Protein AF-A0A6N6RPT8-F1 (afdb_monomer)

Nearest PDB structures (foldseek):
  3fx7-assembly1_B  TM=7.585E-01  e=9.669E+00  Helicobacter pylori
  5l3c-assembly1_A  TM=4.792E-01  e=1.898E+00  Homo sapiens

Solvent-accessible surface area (backbone atoms only — not comparable to full-atom values): 4090 Å² total; per-residue (Å²): 140,80,85,78,78,82,70,76,70,84,68,70,47,54,85,58,57,67,68,54,54,51,49,45,54,52,41,52,52,51,43,54,54,47,69,74,43,78,84,78,61,84,57,49,51,61,55,49,44,53,53,40,52,53,49,47,51,52,46,54,50,52,60,59,70,50,91

pLDDT: mean 82.28, std 18.28, range [44.94, 98.56]

Sequence (67 aa):
MGSFNIFREAQAQPGYQPNMEQALGSLHQARISLEVSSPDKGGHRVRALELVNQAIEQVRLGMYFAQ

Mean predicted aligned error: 9.76 Å

Structure (mmCIF, N/CA/C/O backbone):
data_AF-A0A6N6RPT8-F1
#
_entry.id   AF-A0A6N6RPT8-F1
#
loop_
_atom_site.group_PDB
_atom_site.id
_atom_site.type_symbol
_atom_site.label_atom_id
_atom_site.label_alt_id
_atom_site.label_comp_id
_atom_site.label_asym_id
_atom_site.label_entity_id
_atom_site.label_seq_id
_atom_site.pdbx_PDB_ins_code
_atom_site.Cartn_x
_atom_site.Cartn_y
_atom_site.Cartn_z
_atom_site.occupancy
_atom_site.B_iso_or_equiv
_atom_site.auth_seq_id
_atom_site.auth_comp_id
_atom_site.auth_asym_id
_atom_site.auth_atom_id
_atom_site.pdbx_PDB_model_num
ATOM 1 N N . MET A 1 1 ? -13.347 -4.535 51.081 1.00 46.91 1 MET A N 1
ATOM 2 C CA . MET A 1 1 ? -13.801 -5.429 49.994 1.00 46.91 1 MET A CA 1
ATOM 3 C C . MET A 1 1 ? -14.347 -4.561 48.876 1.00 46.91 1 MET A C 1
ATOM 5 O O . MET A 1 1 ? -15.140 -3.683 49.181 1.00 46.91 1 MET A O 1
ATOM 9 N 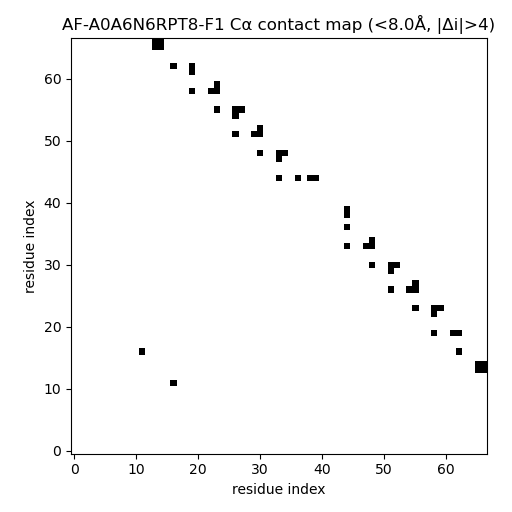N . GLY A 1 2 ? -13.898 -4.774 47.638 1.00 44.94 2 GLY A N 1
ATOM 10 C CA . GLY A 1 2 ? -14.378 -4.046 46.459 1.00 44.94 2 GLY A CA 1
ATOM 11 C C . GLY A 1 2 ? -13.268 -3.321 45.704 1.00 44.94 2 GLY A C 1
ATOM 12 O O . GLY A 1 2 ? -13.270 -2.097 45.634 1.00 44.94 2 GLY A O 1
ATOM 13 N N . SER A 1 3 ? -12.305 -4.072 45.165 1.00 48.84 3 SER A N 1
ATOM 14 C CA . SER A 1 3 ? -11.374 -3.566 44.156 1.00 48.84 3 SER A CA 1
ATOM 15 C C . SER A 1 3 ? -12.172 -3.200 42.904 1.00 48.84 3 SER A C 1
ATOM 17 O O . SER A 1 3 ? -12.607 -4.079 42.164 1.00 48.84 3 SER A O 1
ATOM 19 N N . PHE A 1 4 ? -12.396 -1.906 42.682 1.00 60.72 4 PHE A N 1
ATOM 20 C CA . PHE A 1 4 ? -12.853 -1.408 41.391 1.00 60.72 4 PHE A CA 1
ATOM 21 C C . PHE A 1 4 ? -11.683 -1.525 40.416 1.00 60.72 4 PHE A C 1
ATOM 23 O O . PHE A 1 4 ? -10.726 -0.756 40.465 1.00 60.72 4 PHE A O 1
ATOM 30 N N . ASN A 1 5 ? -11.740 -2.558 39.581 1.00 53.72 5 ASN A N 1
ATOM 31 C CA . ASN A 1 5 ? -10.799 -2.797 38.502 1.00 53.72 5 ASN A CA 1
ATOM 32 C C . ASN A 1 5 ? -10.808 -1.611 37.527 1.00 53.72 5 ASN A C 1
ATOM 34 O O . ASN A 1 5 ? -11.668 -1.515 36.657 1.00 53.72 5 ASN A O 1
ATOM 38 N N . ILE A 1 6 ? -9.818 -0.727 37.655 1.00 56.53 6 ILE A N 1
ATOM 39 C CA . ILE A 1 6 ? -9.479 0.290 36.655 1.00 56.53 6 ILE A CA 1
ATOM 40 C C . ILE A 1 6 ? -8.653 -0.390 35.559 1.00 56.53 6 ILE A C 1
ATOM 42 O O . ILE A 1 6 ? -7.482 -0.091 35.346 1.00 56.53 6 ILE A O 1
ATOM 46 N N . PHE A 1 7 ? -9.262 -1.346 34.862 1.00 58.78 7 PHE A N 1
ATOM 47 C CA . PHE A 1 7 ? -8.808 -1.695 33.524 1.00 58.78 7 PHE A CA 1
ATOM 48 C C . PHE 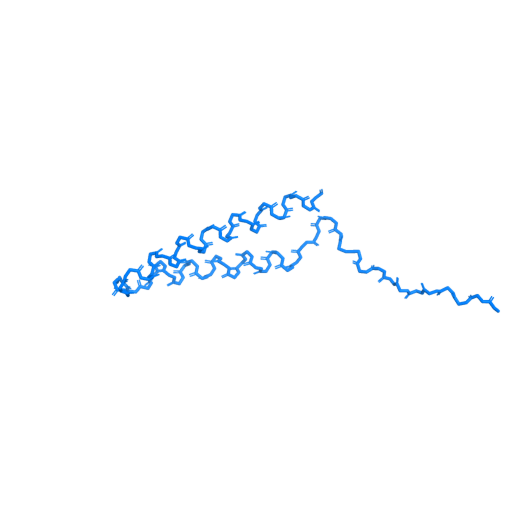A 1 7 ? -9.551 -0.752 32.604 1.00 58.78 7 PHE A C 1
ATOM 50 O O . PHE A 1 7 ? -10.680 -1.004 32.199 1.00 58.78 7 PHE A O 1
ATOM 57 N N . ARG A 1 8 ? -8.930 0.408 32.384 1.00 55.94 8 ARG A N 1
ATOM 58 C CA . ARG A 1 8 ? -9.334 1.366 31.368 1.00 55.94 8 ARG A CA 1
ATOM 59 C C . ARG A 1 8 ? -9.324 0.589 30.058 1.00 55.94 8 ARG A C 1
ATOM 61 O O . ARG A 1 8 ? -8.258 0.317 29.510 1.00 55.94 8 ARG A O 1
ATOM 68 N N . GLU A 1 9 ? -10.506 0.147 29.647 1.00 49.97 9 GLU A N 1
ATOM 69 C CA . GLU A 1 9 ? -10.764 -0.388 28.324 1.00 49.97 9 GLU A CA 1
ATOM 70 C C . GLU A 1 9 ? -10.052 0.561 27.368 1.00 49.97 9 GLU A C 1
ATOM 72 O O . GLU A 1 9 ? -10.268 1.778 27.420 1.00 49.97 9 GLU A O 1
ATOM 77 N N . ALA A 1 10 ? -9.105 0.036 26.594 1.00 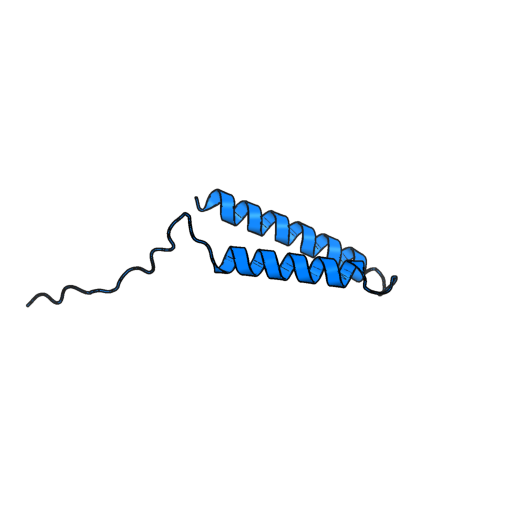50.81 10 ALA A N 1
ATOM 78 C CA . ALA A 1 10 ? -8.524 0.762 25.484 1.00 50.81 10 ALA A CA 1
ATOM 79 C C . ALA A 1 10 ? -9.667 0.952 24.488 1.00 50.81 10 ALA A C 1
ATOM 81 O O . ALA A 1 10 ? -9.847 0.170 23.559 1.00 50.81 10 ALA A O 1
ATOM 82 N N . GLN A 1 11 ? -10.509 1.940 24.775 1.00 46.16 11 GLN A N 1
ATOM 83 C CA . GLN A 1 11 ? -11.558 2.420 23.914 1.00 46.16 11 GLN A CA 1
ATOM 84 C C . GLN A 1 11 ? -10.810 2.961 22.707 1.00 46.16 11 GLN A C 1
ATOM 86 O O . GLN A 1 11 ? -10.334 4.097 22.715 1.00 46.16 11 GLN A O 1
ATOM 91 N N . ALA A 1 12 ? -10.626 2.105 21.702 1.00 50.66 12 ALA A N 1
ATOM 92 C CA . ALA A 1 12 ? -10.484 2.561 20.338 1.00 50.66 12 ALA A CA 1
ATOM 93 C C . ALA A 1 12 ? -11.682 3.487 20.130 1.00 50.66 12 ALA A C 1
ATOM 95 O O . ALA A 1 12 ? -12.823 3.033 20.054 1.00 50.66 12 ALA A O 1
ATOM 96 N N . GLN A 1 13 ? -11.441 4.795 20.222 1.00 53.44 13 GLN A N 1
ATOM 97 C CA . GLN A 1 13 ? -12.469 5.775 19.937 1.00 53.44 13 GLN A CA 1
ATOM 98 C C . GLN A 1 13 ? -12.891 5.492 18.492 1.00 53.44 13 GLN A C 1
ATOM 100 O O . GLN A 1 13 ? -12.004 5.471 17.640 1.00 53.44 13 GLN A O 1
ATOM 105 N N . PRO A 1 14 ? -14.183 5.275 18.195 1.00 58.12 14 PRO A N 1
ATOM 106 C CA . PRO A 1 14 ? -14.651 4.952 16.840 1.00 58.12 14 PRO A CA 1
ATOM 107 C C . PRO A 1 14 ? -14.124 5.920 15.755 1.00 58.12 14 PRO A C 1
ATOM 109 O O . PRO A 1 14 ? -13.941 5.553 14.600 1.00 58.12 14 PRO A O 1
ATOM 112 N N . GLY A 1 15 ? -13.757 7.150 16.142 1.00 62.12 15 GLY A N 1
ATOM 113 C CA . GLY A 1 15 ? -13.153 8.148 15.255 1.00 62.12 15 GLY A CA 1
ATOM 114 C C . GLY A 1 15 ? -11.617 8.201 15.177 1.00 62.12 15 GLY A C 1
ATOM 115 O O . GLY A 1 15 ? -11.115 8.869 14.280 1.00 62.12 15 GLY A O 1
ATOM 116 N N . TYR A 1 16 ? -10.855 7.550 16.068 1.00 70.69 16 TYR A N 1
ATOM 117 C CA . TYR A 1 16 ? -9.383 7.606 16.062 1.00 70.69 16 TYR A CA 1
ATOM 118 C C . TYR A 1 16 ? -8.779 6.220 15.835 1.00 70.69 16 TYR A C 1
ATOM 120 O O . TYR A 1 16 ? -8.758 5.372 16.729 1.00 70.69 16 TYR A O 1
ATOM 128 N N . GLN A 1 17 ? -8.261 6.003 14.624 1.00 79.06 17 GLN A N 1
ATOM 129 C CA . GLN A 1 17 ? -7.703 4.723 14.181 1.00 79.06 17 GLN A CA 1
ATOM 130 C C . GLN A 1 17 ? -6.227 4.878 13.772 1.00 79.06 17 GLN A C 1
ATOM 132 O O . GLN A 1 17 ? -5.884 4.704 12.600 1.00 79.06 17 GLN A O 1
ATOM 137 N N . PRO A 1 18 ? -5.318 5.166 14.724 1.00 90.38 18 PRO A N 1
ATOM 138 C CA . PRO A 1 18 ? -3.930 5.542 14.431 1.00 90.38 18 PRO A CA 1
ATOM 139 C C . PRO A 1 18 ? -3.164 4.472 13.650 1.00 90.38 18 PRO A C 1
ATOM 141 O O . PRO A 1 18 ? -2.374 4.786 12.765 1.00 90.38 18 PRO A O 1
ATOM 144 N N . ASN A 1 19 ? -3.432 3.194 13.926 1.00 93.12 19 ASN A N 1
ATOM 145 C CA . ASN A 1 19 ? -2.794 2.091 13.208 1.00 93.12 19 ASN A CA 1
ATOM 146 C C . ASN A 1 19 ? -3.270 2.005 11.750 1.00 93.12 19 ASN A C 1
ATOM 148 O O . ASN A 1 19 ? -2.477 1.688 10.867 1.00 93.12 19 ASN A O 1
ATOM 152 N N . MET A 1 20 ? -4.546 2.303 11.486 1.00 93.44 20 MET A N 1
ATOM 153 C CA . MET A 1 20 ? -5.102 2.298 10.129 1.00 93.44 20 MET A CA 1
ATOM 154 C C . MET A 1 20 ? -4.588 3.500 9.330 1.00 93.44 20 MET A C 1
ATOM 156 O O . MET A 1 20 ? -4.204 3.347 8.173 1.00 93.44 20 MET A O 1
ATOM 160 N N . GLU A 1 21 ? -4.477 4.670 9.963 1.00 94.25 21 GLU A N 1
ATOM 161 C CA . GLU A 1 21 ? -3.845 5.858 9.376 1.00 94.25 21 GLU A CA 1
ATOM 162 C C . GLU A 1 21 ? -2.367 5.605 9.039 1.00 94.25 21 GLU A C 1
ATOM 164 O O . GLU A 1 21 ? -1.913 5.888 7.927 1.00 94.25 21 GLU A O 1
ATOM 169 N N . GLN A 1 22 ? -1.617 5.002 9.967 1.00 96.38 22 GLN A N 1
ATOM 170 C CA . GLN A 1 22 ? -0.219 4.629 9.752 1.00 96.38 22 GLN A CA 1
ATOM 171 C C . GLN A 1 22 ? -0.067 3.587 8.633 1.00 96.38 22 GLN A C 1
ATOM 173 O O . GLN A 1 22 ? 0.838 3.695 7.796 1.00 96.38 22 GLN A O 1
ATOM 178 N N . ALA A 1 23 ? -0.951 2.586 8.591 1.00 97.38 23 ALA A N 1
ATOM 179 C CA . ALA A 1 23 ? -0.983 1.596 7.521 1.00 97.38 23 ALA A CA 1
ATOM 180 C C . ALA A 1 23 ? -1.243 2.262 6.162 1.00 97.38 23 ALA A C 1
ATOM 182 O O . ALA A 1 23 ? -0.515 1.998 5.204 1.00 97.38 23 ALA A O 1
ATOM 183 N N . LEU A 1 24 ? -2.210 3.182 6.085 1.00 97.50 24 LEU A N 1
ATOM 184 C CA . LEU A 1 24 ? -2.518 3.931 4.867 1.00 97.50 24 LEU A CA 1
ATOM 185 C C . LEU A 1 24 ? -1.313 4.748 4.375 1.00 97.50 24 LEU A C 1
ATOM 187 O O . LEU A 1 24 ? -0.984 4.707 3.187 1.00 97.50 24 LEU A O 1
ATOM 191 N N . GLY A 1 25 ? -0.614 5.438 5.281 1.00 97.44 25 GLY A N 1
ATOM 192 C CA . GLY A 1 25 ? 0.612 6.171 4.956 1.00 97.44 25 GLY A CA 1
ATOM 193 C C . GLY A 1 25 ? 1.717 5.258 4.413 1.00 97.44 25 GLY A C 1
ATOM 194 O O . GLY A 1 25 ? 2.333 5.556 3.388 1.00 97.44 25 GLY A O 1
ATOM 195 N N . SER A 1 26 ? 1.913 4.099 5.046 1.00 98.50 26 SER A N 1
ATOM 196 C CA . SER A 1 26 ? 2.917 3.108 4.634 1.00 98.50 26 SER A CA 1
ATOM 197 C C . SER A 1 26 ? 2.618 2.526 3.249 1.00 98.50 26 SER A C 1
ATOM 199 O O . SER A 1 26 ? 3.517 2.384 2.420 1.00 98.50 26 SER A O 1
ATOM 201 N N . LEU A 1 27 ? 1.345 2.243 2.964 1.00 98.56 27 LEU A N 1
ATOM 202 C CA . LEU A 1 27 ? 0.898 1.758 1.660 1.00 98.56 27 LEU A CA 1
ATOM 203 C C . LEU A 1 27 ? 1.070 2.812 0.558 1.00 98.56 27 LEU A C 1
ATOM 205 O O . LEU A 1 27 ? 1.495 2.478 -0.548 1.00 98.56 27 LEU A O 1
ATOM 209 N N . HIS A 1 28 ? 0.797 4.088 0.845 1.00 98.50 28 HIS A N 1
ATOM 210 C CA . HIS A 1 28 ? 1.063 5.172 -0.101 1.00 98.50 28 HIS A CA 1
ATOM 211 C C . HIS A 1 28 ? 2.554 5.298 -0.429 1.00 98.50 28 HIS A C 1
ATOM 213 O O . HIS A 1 28 ? 2.904 5.422 -1.604 1.00 98.50 28 HIS A O 1
ATOM 219 N N . GLN A 1 29 ? 3.428 5.189 0.574 1.00 98.31 29 GLN A N 1
ATOM 220 C CA . GLN A 1 29 ? 4.873 5.200 0.354 1.00 98.31 29 GLN A CA 1
ATOM 221 C C . GLN A 1 29 ? 5.328 4.000 -0.490 1.00 98.31 29 GLN A C 1
ATOM 223 O O . GLN A 1 29 ? 6.092 4.171 -1.440 1.00 98.31 29 GLN A O 1
ATOM 228 N N . ALA A 1 30 ? 4.817 2.800 -0.194 1.00 97.94 30 ALA A N 1
ATOM 229 C CA . ALA A 1 30 ? 5.112 1.596 -0.968 1.00 97.94 30 ALA A CA 1
ATOM 230 C C . ALA A 1 30 ? 4.678 1.733 -2.436 1.00 97.94 30 ALA A C 1
ATOM 232 O O . ALA A 1 30 ? 5.429 1.357 -3.337 1.00 97.94 30 ALA A O 1
ATOM 233 N N . ARG A 1 31 ? 3.501 2.321 -2.692 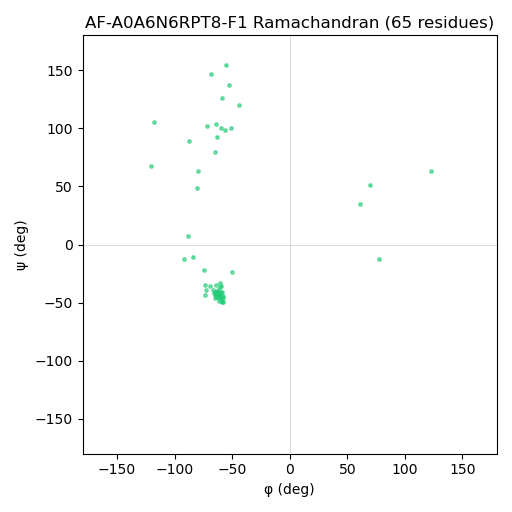1.00 98.00 31 ARG A N 1
ATOM 234 C CA . ARG A 1 31 ? 3.008 2.576 -4.052 1.00 98.00 31 ARG A CA 1
ATOM 235 C C . ARG A 1 31 ? 3.967 3.467 -4.840 1.00 98.00 31 ARG A C 1
ATOM 237 O O . ARG A 1 31 ? 4.366 3.090 -5.937 1.00 98.00 31 ARG A O 1
ATOM 244 N N . ILE A 1 32 ? 4.384 4.594 -4.259 1.00 97.50 32 ILE A N 1
ATOM 245 C CA . ILE A 1 32 ? 5.333 5.528 -4.889 1.00 97.50 32 ILE A CA 1
ATOM 246 C C . ILE A 1 32 ? 6.643 4.805 -5.223 1.00 97.50 32 ILE A C 1
ATOM 248 O O . ILE A 1 32 ? 7.147 4.912 -6.339 1.00 97.50 32 ILE A O 1
ATOM 252 N N . SER A 1 33 ? 7.173 4.013 -4.287 1.00 96.50 33 SER A N 1
ATOM 253 C CA . SER A 1 33 ? 8.388 3.223 -4.513 1.00 96.50 33 SER A CA 1
ATOM 254 C C . SER A 1 33 ? 8.242 2.216 -5.664 1.00 96.50 33 SER A C 1
ATOM 256 O O . SER A 1 33 ? 9.188 2.020 -6.425 1.00 96.50 33 SER A O 1
ATOM 258 N N . LEU A 1 34 ? 7.068 1.599 -5.835 1.00 95.00 34 LEU A N 1
ATOM 259 C CA . LEU A 1 34 ? 6.782 0.677 -6.941 1.00 95.00 34 LEU A CA 1
ATOM 260 C C . LEU A 1 34 ? 6.599 1.396 -8.286 1.00 95.00 34 LEU A C 1
ATOM 262 O O . LEU A 1 34 ? 6.994 0.854 -9.323 1.00 95.00 34 LEU A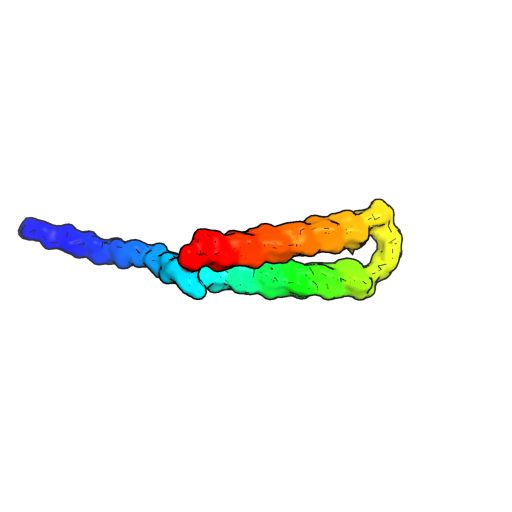 O 1
ATOM 266 N N . GLU A 1 35 ? 6.030 2.600 -8.286 1.00 93.88 35 GLU A N 1
ATOM 267 C CA . GLU A 1 35 ? 5.851 3.435 -9.482 1.00 93.88 35 GLU A CA 1
ATOM 268 C C . GLU A 1 35 ? 7.193 3.888 -10.068 1.00 93.88 35 GLU A C 1
ATOM 270 O O . GLU A 1 35 ? 7.377 3.807 -11.281 1.00 93.88 35 GLU A O 1
ATOM 275 N N . VAL A 1 36 ? 8.147 4.289 -9.218 1.00 93.38 36 VAL A N 1
ATOM 276 C CA . VAL A 1 36 ? 9.485 4.739 -9.655 1.00 93.38 36 VAL A CA 1
ATOM 277 C C . VAL A 1 36 ? 10.478 3.596 -9.879 1.00 93.38 36 VAL A C 1
ATOM 279 O O . VAL A 1 36 ? 11.571 3.814 -10.403 1.00 93.38 36 VAL A O 1
ATOM 282 N N . SER A 1 37 ? 10.136 2.372 -9.467 1.00 90.06 37 SER A N 1
ATOM 283 C CA . SER A 1 37 ? 11.017 1.218 -9.650 1.00 90.06 37 SER A CA 1
ATOM 284 C C . SER A 1 37 ? 11.152 0.836 -11.126 1.00 90.06 37 SER A C 1
ATOM 286 O O . SER A 1 37 ? 10.207 0.961 -11.909 1.00 90.06 37 SER A O 1
ATOM 288 N N . SER A 1 38 ? 12.337 0.347 -11.508 1.00 80.31 38 SER A N 1
ATOM 289 C CA . SER A 1 38 ? 12.623 -0.028 -12.895 1.00 80.31 38 SER A CA 1
ATOM 290 C C . SER A 1 38 ? 11.569 -1.003 -13.443 1.00 80.31 38 SER A C 1
ATOM 292 O O . SER A 1 38 ? 11.205 -1.958 -12.742 1.00 80.31 38 SER A O 1
ATOM 294 N N . PRO A 1 39 ? 11.103 -0.805 -14.690 1.00 71.62 39 PRO A N 1
ATOM 295 C CA . PRO A 1 39 ? 10.204 -1.739 -15.350 1.00 71.62 39 PRO A CA 1
ATOM 296 C C . PRO A 1 39 ? 10.791 -3.156 -15.395 1.00 71.62 39 PRO A C 1
ATOM 298 O O . PRO A 1 39 ? 12.003 -3.343 -15.384 1.00 71.62 39 PRO A O 1
ATOM 301 N N . ASP A 1 40 ? 9.902 -4.142 -15.474 1.00 64.81 40 ASP A N 1
ATOM 302 C CA . ASP A 1 40 ? 10.236 -5.529 -15.808 1.00 64.81 40 ASP A CA 1
ATOM 303 C C . ASP A 1 40 ? 11.030 -6.345 -14.767 1.00 64.81 40 ASP A C 1
ATOM 305 O O . ASP A 1 40 ? 12.005 -7.039 -15.044 1.00 64.81 40 ASP A O 1
ATOM 309 N N . LYS A 1 41 ? 10.537 -6.342 -13.524 1.00 75.19 41 LYS A N 1
ATOM 310 C CA . LYS A 1 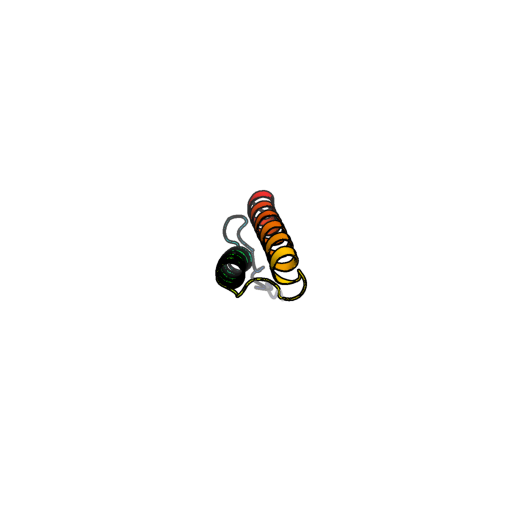41 ? 10.872 -7.371 -12.523 1.00 75.19 41 LYS A CA 1
ATOM 311 C C . LYS A 1 41 ? 10.042 -8.645 -12.748 1.00 75.19 41 LYS A C 1
ATOM 313 O O . LYS A 1 41 ? 9.375 -9.095 -11.823 1.00 75.19 41 LYS A O 1
ATOM 318 N N . GLY A 1 42 ? 9.975 -9.145 -13.987 1.00 83.81 42 GLY A N 1
ATOM 319 C CA . GLY A 1 42 ? 9.166 -10.319 -14.352 1.00 83.81 42 GLY A CA 1
ATOM 320 C C . GLY A 1 42 ? 7.662 -10.135 -14.107 1.00 83.81 42 GLY A C 1
ATOM 321 O O . GLY A 1 42 ? 6.986 -11.049 -13.652 1.00 83.81 42 GLY A O 1
ATOM 322 N N . GLY A 1 43 ? 7.142 -8.918 -14.299 1.00 89.50 43 GLY A N 1
ATOM 323 C CA . GLY A 1 43 ? 5.741 -8.573 -14.006 1.00 89.50 43 GLY A CA 1
ATOM 324 C C . GLY A 1 43 ? 5.407 -8.348 -12.521 1.00 89.50 43 GLY A C 1
ATOM 325 O O . GLY A 1 43 ? 4.374 -7.749 -12.213 1.00 89.50 43 GLY A O 1
ATOM 326 N N . HIS A 1 44 ? 6.294 -8.711 -11.586 1.00 94.00 44 HIS A N 1
ATOM 327 C CA . HIS A 1 44 ? 6.030 -8.576 -10.148 1.00 94.00 44 HIS A CA 1
ATOM 328 C C . HIS A 1 44 ? 5.783 -7.135 -9.705 1.00 94.00 44 HIS A C 1
ATOM 330 O O . HIS A 1 44 ? 4.965 -6.911 -8.821 1.00 94.00 44 HIS A O 1
ATOM 336 N N . ARG A 1 45 ? 6.436 -6.151 -10.335 1.00 93.62 45 ARG A N 1
ATOM 337 C CA . ARG A 1 45 ? 6.217 -4.727 -10.032 1.00 93.62 45 ARG A CA 1
ATOM 338 C C . ARG A 1 45 ? 4.757 -4.321 -10.241 1.00 93.62 45 ARG A C 1
ATOM 340 O O . ARG A 1 45 ? 4.168 -3.686 -9.375 1.00 93.62 45 ARG A O 1
ATOM 347 N N . VAL A 1 46 ? 4.184 -4.694 -11.387 1.00 93.19 46 VAL A N 1
ATOM 348 C CA . VAL A 1 46 ? 2.786 -4.384 -11.724 1.00 93.19 46 VAL A CA 1
ATOM 349 C C . VAL A 1 46 ? 1.859 -5.111 -10.759 1.00 93.19 46 VAL A C 1
ATOM 351 O O . VAL A 1 46 ? 0.988 -4.485 -10.163 1.00 93.19 46 VAL A O 1
ATOM 354 N N . ARG A 1 47 ? 2.123 -6.399 -10.507 1.00 94.88 47 ARG A N 1
ATOM 355 C CA . ARG A 1 47 ? 1.330 -7.181 -9.558 1.00 94.88 47 ARG A CA 1
ATOM 356 C C . ARG A 1 47 ? 1.373 -6.610 -8.137 1.00 94.88 47 ARG A C 1
ATOM 358 O O . ARG A 1 47 ? 0.353 -6.566 -7.459 1.00 94.88 47 ARG A O 1
ATOM 365 N N . ALA A 1 48 ? 2.536 -6.154 -7.683 1.00 96.25 48 ALA A N 1
ATOM 366 C CA . ALA A 1 48 ? 2.688 -5.509 -6.385 1.00 96.25 48 ALA A CA 1
ATOM 367 C C . ALA A 1 48 ? 1.915 -4.183 -6.324 1.00 96.25 48 ALA A C 1
ATOM 369 O O . ALA A 1 48 ? 1.259 -3.915 -5.322 1.00 96.25 48 ALA A O 1
ATOM 370 N N . LEU A 1 49 ? 1.934 -3.386 -7.397 1.00 96.12 49 LEU A N 1
ATOM 371 C CA . LEU A 1 49 ? 1.173 -2.138 -7.480 1.00 96.12 49 LEU A CA 1
ATOM 372 C C . LEU A 1 49 ? -0.340 -2.389 -7.354 1.00 96.12 49 LEU A C 1
ATOM 374 O O . LEU A 1 49 ? -1.017 -1.693 -6.602 1.00 96.12 49 LEU A O 1
ATOM 378 N N . GLU A 1 50 ? -0.860 -3.410 -8.041 1.00 97.06 50 GLU A N 1
ATOM 379 C CA . GLU A 1 50 ? -2.264 -3.832 -7.932 1.00 97.06 50 GLU A CA 1
ATOM 380 C C . GLU A 1 50 ? -2.636 -4.207 -6.494 1.00 97.06 50 GLU A C 1
ATOM 382 O O . GLU A 1 50 ? -3.635 -3.720 -5.965 1.00 97.06 50 GLU A O 1
ATOM 387 N N . LEU A 1 51 ? -1.816 -5.041 -5.848 1.00 98.44 51 LEU A N 1
ATOM 388 C CA . L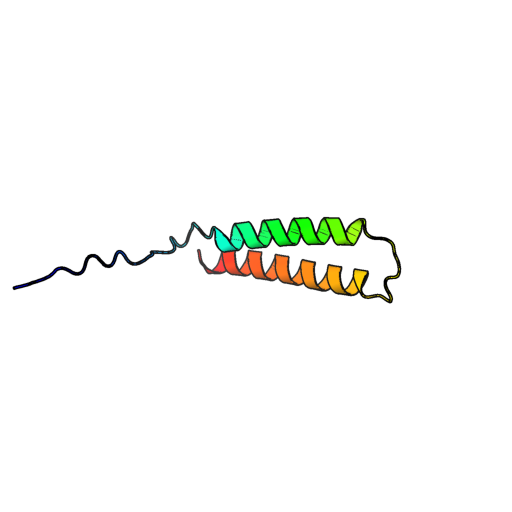EU A 1 51 ? -2.050 -5.495 -4.476 1.00 98.44 51 LEU A CA 1
ATOM 389 C C . LEU A 1 51 ? -2.008 -4.333 -3.476 1.00 98.44 51 LEU A C 1
ATOM 391 O O . LEU A 1 51 ? -2.858 -4.251 -2.591 1.00 98.44 51 LEU A O 1
ATOM 395 N N . VAL A 1 52 ? -1.059 -3.406 -3.632 1.00 98.31 52 VAL A N 1
ATOM 396 C CA . VAL A 1 52 ? -0.966 -2.210 -2.781 1.00 98.31 52 VAL A CA 1
ATOM 397 C C . VAL A 1 52 ? -2.197 -1.320 -2.951 1.00 98.31 52 VAL A C 1
ATOM 399 O O . VAL A 1 52 ? -2.731 -0.827 -1.960 1.00 98.31 52 VAL A O 1
ATOM 402 N N . ASN A 1 53 ? -2.699 -1.147 -4.176 1.00 98.44 53 ASN A N 1
ATOM 403 C CA . ASN A 1 53 ? -3.913 -0.366 -4.419 1.00 98.44 53 ASN A CA 1
ATOM 404 C C . ASN A 1 53 ? -5.154 -1.000 -3.773 1.00 98.44 53 ASN A C 1
ATOM 406 O O . ASN A 1 53 ? -5.929 -0.290 -3.135 1.00 98.44 53 ASN A O 1
ATOM 410 N N . GLN A 1 54 ? -5.305 -2.325 -3.865 1.00 98.50 54 GLN A N 1
ATOM 411 C CA . GLN A 1 54 ? -6.388 -3.051 -3.189 1.00 98.50 54 GLN A CA 1
ATOM 412 C C . GLN A 1 54 ? -6.291 -2.916 -1.664 1.00 98.50 54 GLN A C 1
ATOM 414 O O . GLN A 1 54 ? -7.293 -2.676 -0.994 1.00 98.50 54 GLN A O 1
ATOM 419 N N . ALA A 1 55 ? -5.083 -3.007 -1.100 1.00 98.50 55 ALA A N 1
ATOM 420 C CA . ALA A 1 55 ? -4.876 -2.823 0.334 1.00 98.50 55 ALA A CA 1
ATOM 421 C C . ALA A 1 55 ? -5.250 -1.403 0.798 1.00 98.50 55 ALA A C 1
ATOM 423 O O . ALA A 1 55 ? -5.897 -1.252 1.832 1.00 98.50 55 ALA A O 1
ATOM 424 N N . ILE A 1 56 ? -4.902 -0.365 0.026 1.00 98.19 56 ILE A N 1
ATOM 425 C CA . ILE A 1 56 ? -5.294 1.028 0.309 1.00 98.19 56 ILE A CA 1
ATOM 426 C C . ILE A 1 56 ? -6.817 1.161 0.380 1.00 98.19 56 ILE A C 1
ATOM 428 O O . ILE A 1 56 ? -7.335 1.818 1.283 1.00 98.19 56 ILE A O 1
ATOM 432 N N . GLU A 1 57 ? -7.533 0.550 -0.563 1.00 97.56 57 GLU A N 1
ATOM 433 C CA . GLU A 1 57 ? -8.995 0.557 -0.583 1.00 97.56 57 GLU A CA 1
ATOM 434 C C . GLU A 1 57 ? -9.575 -0.119 0.664 1.00 97.56 57 GLU A C 1
ATOM 436 O O . GLU A 1 57 ? -10.398 0.479 1.355 1.00 97.56 57 GLU A O 1
ATOM 441 N N . GLN A 1 58 ? -9.091 -1.313 1.013 1.00 97.44 58 GLN A N 1
ATOM 442 C CA . GLN A 1 58 ? -9.558 -2.044 2.195 1.00 97.44 58 GLN A CA 1
ATOM 443 C C . GLN A 1 58 ? -9.289 -1.290 3.503 1.00 97.44 58 GLN A C 1
ATOM 445 O O . GLN A 1 58 ? -10.151 -1.262 4.379 1.00 97.44 58 GLN A O 1
ATOM 450 N N . VAL A 1 59 ? -8.138 -0.622 3.635 1.00 94.25 59 VAL A N 1
ATOM 451 C CA . VAL A 1 59 ? -7.839 0.203 4.817 1.00 94.25 59 VAL A CA 1
ATOM 452 C C . VAL A 1 59 ? -8.801 1.388 4.911 1.00 94.25 59 VAL A C 1
ATOM 454 O O . VAL A 1 59 ? -9.346 1.642 5.982 1.00 94.25 59 VAL A O 1
ATOM 457 N N . ARG A 1 60 ? -9.084 2.076 3.798 1.00 93.81 60 ARG A N 1
ATOM 458 C CA . ARG A 1 60 ? -10.064 3.178 3.774 1.00 93.81 60 ARG A CA 1
ATOM 459 C C . ARG A 1 60 ? -11.472 2.707 4.128 1.00 93.81 60 ARG A C 1
ATOM 461 O O . ARG A 1 60 ? -12.154 3.381 4.893 1.00 93.81 60 ARG A O 1
ATOM 468 N N . LEU A 1 61 ? -11.891 1.553 3.608 1.00 91.94 61 LEU A N 1
ATOM 469 C CA . LEU A 1 61 ? -13.174 0.943 3.956 1.00 91.94 61 LEU A CA 1
ATOM 470 C C . LEU A 1 61 ? -13.229 0.575 5.442 1.00 91.94 61 LEU A C 1
ATOM 472 O O . LEU A 1 61 ? -14.208 0.901 6.105 1.00 91.94 61 LEU A O 1
ATOM 476 N N . GLY A 1 62 ? -12.173 -0.031 5.990 1.00 89.44 62 GLY A N 1
ATOM 477 C CA . GLY A 1 62 ? -12.085 -0.337 7.420 1.00 89.44 62 GLY A CA 1
ATOM 478 C C . GLY A 1 62 ? -12.186 0.915 8.296 1.00 89.44 62 GLY A C 1
ATOM 479 O O . GLY A 1 62 ? -12.918 0.914 9.281 1.00 89.44 62 GLY A O 1
ATOM 480 N N . MET A 1 63 ? -11.537 2.010 7.884 1.00 87.69 63 MET A N 1
ATOM 481 C CA . MET A 1 63 ? -11.652 3.306 8.561 1.00 87.69 63 MET A CA 1
ATOM 482 C C . MET A 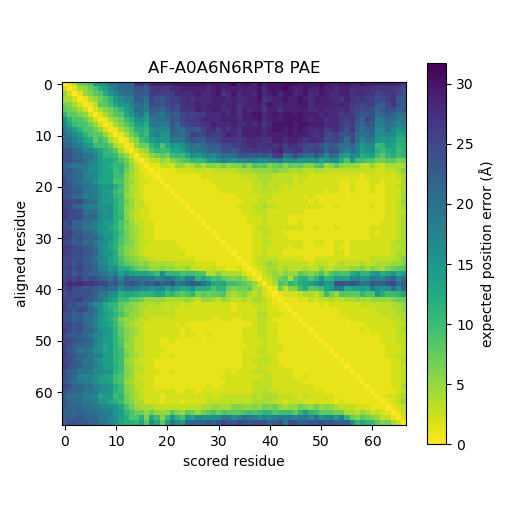1 63 ? -13.067 3.890 8.504 1.00 87.69 63 MET A C 1
ATOM 484 O O . MET A 1 63 ? -13.490 4.523 9.467 1.00 87.69 63 MET A O 1
ATOM 488 N N . TYR A 1 64 ? -13.793 3.679 7.403 1.00 80.88 64 TYR A N 1
ATOM 489 C CA . TYR A 1 64 ? -15.179 4.122 7.239 1.00 80.88 64 TYR A CA 1
ATOM 490 C C . TYR A 1 64 ? -16.174 3.284 8.056 1.00 80.88 64 TYR A C 1
ATOM 492 O O . TYR A 1 64 ? -17.058 3.846 8.689 1.00 80.88 64 TYR A O 1
ATOM 500 N N . PHE A 1 65 ? -16.036 1.954 8.076 1.00 79.00 65 PHE A N 1
ATOM 501 C CA . PHE A 1 65 ? -16.967 1.064 8.785 1.00 79.00 65 PHE A CA 1
ATOM 502 C C . PHE A 1 65 ? -16.812 1.069 10.306 1.00 79.00 65 PHE A C 1
ATOM 504 O O . PHE A 1 65 ? -17.738 0.663 11.002 1.00 79.00 65 PHE A O 1
ATOM 511 N N . ALA A 1 66 ? -15.653 1.477 10.822 1.00 61.03 66 ALA A N 1
ATOM 512 C CA . ALA A 1 66 ? -15.418 1.566 12.260 1.00 61.03 66 ALA A CA 1
ATOM 513 C C . ALA A 1 66 ? -15.817 2.928 12.878 1.00 61.03 66 ALA A C 1
ATOM 515 O O . ALA A 1 66 ? -15.536 3.135 14.059 1.00 61.03 66 ALA A O 1
ATOM 516 N N . GLN A 1 67 ? -16.468 3.814 12.104 1.00 55.47 67 GLN A N 1
ATOM 517 C CA . GLN A 1 67 ? -17.079 5.074 12.569 1.00 55.47 67 GLN A CA 1
ATOM 518 C C . GLN A 1 67 ? -18.428 4.865 13.258 1.00 55.47 67 GLN A C 1
ATOM 5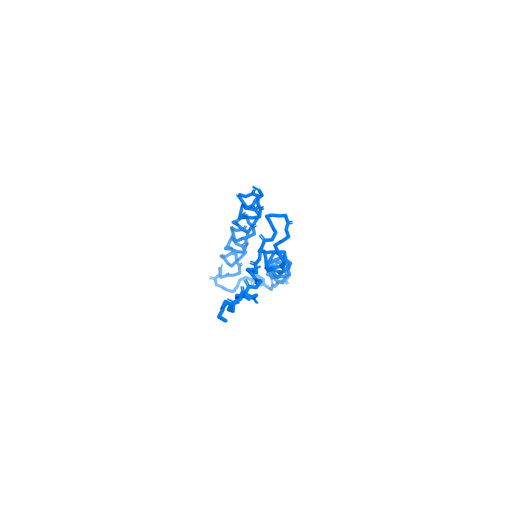20 O O . GLN A 1 67 ? -19.203 3.991 12.810 1.00 55.47 67 GLN A O 1
#

Foldseek 3Di:
DDDPPPPPPPPPPLQDDPVLVVLLVVLVVVLVVLVPDDPDPVCVSVVSNVVSVVVNVVSVVVNVVSD

Secondary structure (DSSP, 8-state):
-------------TT--HHHHHHHHHHHHHHHHHHHSPS-STTHHHHHHHHHHHHHHHHHHHHHHT-

Radius of gyration: 18.77 Å; Cα contacts (8 Å, |Δi|>4): 28; chains: 1; bounding box: 30×18×66 Å